Protein AF-A0A919N0W8-F1 (afdb_monomer_lite)

InterPro domains:
  IPR010255 Haem peroxidase superfamily [SSF48113] (2-85)
  IPR019791 Haem peroxidase, animal-type [PF03098] (4-66)
  IPR037120 Haem peroxidase domain superfamily, animal type [G3DSA:1.10.640.10] (1-115)

Structure (mmCIF, N/CA/C/O backbone):
data_AF-A0A919N0W8-F1
#
_entry.id   AF-A0A919N0W8-F1
#
loop_
_atom_site.group_PDB
_atom_site.id
_atom_site.type_symbol
_atom_site.label_atom_id
_atom_site.label_alt_id
_atom_site.label_comp_id
_atom_site.label_asym_id
_atom_site.label_entity_id
_atom_site.label_seq_id
_atom_site.pdbx_PDB_ins_code
_atom_site.Cartn_x
_atom_site.Cartn_y
_atom_site.Cartn_z
_atom_site.occupancy
_atom_site.B_iso_or_equiv
_atom_site.auth_seq_id
_atom_site.auth_comp_id
_atom_site.auth_asym_id
_atom_site.auth_atom_id
_atom_site.pdbx_PDB_model_num
ATOM 1 N N . MET A 1 1 ? -7.962 21.982 5.769 1.00 51.34 1 MET A N 1
ATOM 2 C CA . MET A 1 1 ? -8.361 20.925 6.734 1.00 51.34 1 MET A CA 1
ATOM 3 C C . MET A 1 1 ? -9.337 19.900 6.124 1.00 51.34 1 MET A C 1
ATOM 5 O O . MET A 1 1 ? -10.285 19.496 6.782 1.00 51.34 1 MET A O 1
ATOM 9 N N . ILE A 1 2 ? -9.134 19.460 4.876 1.00 58.19 2 ILE A N 1
ATOM 10 C CA . ILE A 1 2 ? -10.059 18.530 4.191 1.00 58.19 2 ILE A CA 1
ATOM 11 C C . ILE A 1 2 ? -9.407 17.154 4.035 1.00 58.19 2 ILE A C 1
ATOM 13 O O . ILE A 1 2 ? -10.002 16.167 4.453 1.00 58.19 2 ILE A O 1
ATOM 17 N N . ALA A 1 3 ? -8.147 17.108 3.592 1.00 70.50 3 ALA A N 1
ATOM 18 C CA . ALA A 1 3 ? -7.369 15.871 3.491 1.00 70.50 3 ALA A CA 1
ATOM 19 C C . ALA A 1 3 ? -7.338 15.066 4.805 1.00 70.50 3 ALA A C 1
ATOM 21 O O . ALA A 1 3 ? -7.559 13.865 4.785 1.00 70.50 3 ALA A O 1
ATOM 22 N N . GLY A 1 4 ? -7.162 15.726 5.957 1.00 77.50 4 GLY A N 1
ATOM 23 C CA . GLY A 1 4 ? -7.109 15.036 7.253 1.00 77.50 4 GLY A CA 1
ATOM 24 C C . GLY A 1 4 ? -8.412 14.326 7.633 1.00 77.50 4 GLY A C 1
ATOM 25 O O . GLY A 1 4 ? -8.373 13.193 8.096 1.00 77.50 4 GLY A O 1
ATOM 26 N N . ARG A 1 5 ? -9.569 14.955 7.387 1.00 74.12 5 ARG A N 1
ATOM 27 C CA . ARG A 1 5 ? -10.877 14.339 7.671 1.00 74.12 5 ARG A CA 1
ATOM 28 C C . ARG A 1 5 ? -11.181 13.177 6.730 1.00 74.12 5 ARG A C 1
ATOM 30 O O . ARG A 1 5 ? -11.693 12.163 7.178 1.00 74.12 5 ARG A O 1
ATOM 37 N N . HIS A 1 6 ? -10.820 13.312 5.456 1.00 76.44 6 HIS A N 1
ATOM 38 C CA . HIS A 1 6 ? -11.005 12.244 4.471 1.00 76.44 6 HIS A CA 1
ATOM 39 C C . HIS A 1 6 ? -10.105 11.054 4.777 1.00 76.44 6 HIS A C 1
ATOM 41 O O . HIS A 1 6 ? -10.568 9.923 4.797 1.00 76.44 6 HIS A O 1
ATOM 47 N N . TYR A 1 7 ? -8.843 11.318 5.113 1.00 79.44 7 TYR A N 1
ATOM 48 C CA . TYR A 1 7 ? -7.918 10.281 5.541 1.00 79.44 7 TYR A CA 1
ATOM 49 C C . TYR A 1 7 ? -8.443 9.530 6.770 1.00 79.44 7 TYR A C 1
ATOM 51 O O . TYR A 1 7 ? -8.489 8.307 6.769 1.00 79.44 7 TYR A O 1
ATOM 59 N N . GLN A 1 8 ? -8.916 10.248 7.793 1.00 82.12 8 GLN A N 1
ATOM 60 C CA . GLN A 1 8 ? -9.506 9.622 8.980 1.00 82.12 8 GLN A CA 1
ATOM 61 C C . GLN A 1 8 ? -10.745 8.781 8.650 1.00 82.12 8 GLN A C 1
ATOM 63 O O . GLN A 1 8 ? -10.897 7.697 9.208 1.00 82.12 8 GLN A O 1
ATOM 68 N N . TRP A 1 9 ? -11.597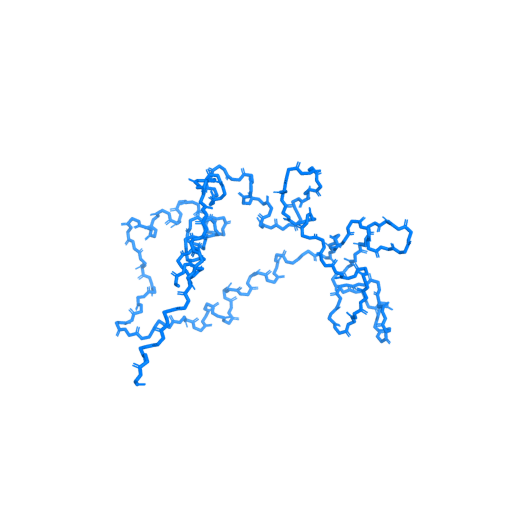 9.249 7.733 1.00 85.62 9 TRP A N 1
ATOM 69 C CA . TRP A 1 9 ? -12.768 8.497 7.290 1.00 85.62 9 TRP A CA 1
ATOM 70 C C . TRP A 1 9 ? -12.369 7.204 6.576 1.00 85.62 9 TRP A C 1
ATOM 72 O O . TRP A 1 9 ? -12.835 6.141 6.966 1.00 85.62 9 TRP A O 1
ATOM 82 N N . ILE A 1 10 ? -11.450 7.277 5.606 1.00 83.50 10 ILE A N 1
ATOM 83 C CA . ILE A 1 10 ? -10.948 6.106 4.866 1.00 83.50 10 ILE A CA 1
ATOM 84 C C . ILE A 1 10 ? -10.338 5.093 5.837 1.00 83.50 10 ILE A C 1
ATOM 86 O O . ILE A 1 10 ? -10.621 3.901 5.762 1.00 83.50 10 ILE A O 1
ATOM 90 N N . ILE A 1 11 ? -9.542 5.558 6.803 1.00 85.50 11 ILE A N 1
ATOM 91 C CA . ILE A 1 11 ? -8.954 4.666 7.801 1.00 85.50 11 ILE A CA 1
ATOM 92 C C . ILE A 1 11 ? -10.038 3.954 8.621 1.00 85.50 11 ILE A C 1
ATOM 94 O O . ILE A 1 11 ? -9.947 2.747 8.829 1.00 85.50 11 ILE A O 1
ATOM 98 N N . ALA A 1 12 ? -11.057 4.678 9.085 1.00 86.69 12 ALA A N 1
ATOM 99 C CA . ALA A 1 12 ? -12.073 4.131 9.979 1.00 86.69 12 ALA A CA 1
ATOM 100 C C . ALA A 1 12 ? -13.109 3.245 9.266 1.00 86.69 12 ALA A C 1
ATOM 102 O O . ALA A 1 12 ? -13.544 2.246 9.835 1.00 86.69 12 ALA A O 1
ATOM 103 N N . HIS A 1 13 ? -13.508 3.611 8.049 1.00 82.69 13 HIS A N 1
ATOM 104 C CA . HIS A 1 13 ? -14.644 3.010 7.348 1.00 82.69 13 HIS A CA 1
ATOM 105 C C . HIS A 1 13 ? -14.256 2.062 6.218 1.00 82.69 13 HIS A C 1
ATOM 107 O O . HIS A 1 13 ? -15.111 1.307 5.777 1.00 82.69 13 HIS A O 1
ATOM 113 N N . ASP A 1 14 ? -12.997 2.076 5.783 1.00 81.44 14 ASP A N 1
ATOM 114 C CA . ASP A 1 14 ? -12.538 1.263 4.657 1.00 81.44 14 ASP A CA 1
ATOM 115 C C . ASP A 1 14 ? -11.394 0.343 5.103 1.00 81.44 14 ASP A C 1
ATOM 117 O O . ASP A 1 14 ? -11.556 -0.870 5.244 1.00 81.44 14 ASP A O 1
ATOM 121 N N . PHE A 1 15 ? -10.265 0.938 5.496 1.00 84.19 15 PHE A N 1
ATOM 122 C CA . PHE A 1 15 ? -9.070 0.194 5.892 1.00 84.19 15 PHE A CA 1
ATOM 123 C C . PHE A 1 15 ? -9.300 -0.693 7.124 1.00 84.19 15 PHE A C 1
ATOM 125 O O . PHE A 1 15 ? -8.988 -1.882 7.103 1.00 84.19 15 PHE A O 1
ATOM 132 N N . LEU A 1 16 ? -9.844 -0.137 8.212 1.00 87.19 16 LEU A N 1
ATOM 133 C CA . LEU A 1 16 ? -9.991 -0.865 9.472 1.00 87.19 16 LEU A CA 1
ATOM 134 C C . LEU A 1 16 ? -10.897 -2.113 9.346 1.00 87.19 16 LEU A C 1
ATOM 136 O O . LEU A 1 16 ? -10.440 -3.180 9.768 1.00 87.19 16 LEU A O 1
ATOM 140 N N . PRO A 1 17 ? -12.105 -2.051 8.739 1.00 86.81 17 PRO A N 1
ATOM 141 C CA . PRO A 1 17 ? -12.946 -3.228 8.496 1.00 86.81 17 PRO A CA 1
ATOM 142 C C . PRO A 1 17 ? -12.253 -4.384 7.786 1.00 86.81 17 PRO A C 1
ATOM 144 O O . PRO A 1 17 ? -12.525 -5.540 8.097 1.00 86.81 17 PRO A O 1
ATOM 147 N N . GLN A 1 18 ? -11.354 -4.102 6.850 1.00 82.81 18 GLN A N 1
ATOM 148 C CA . GLN A 1 18 ? -10.692 -5.159 6.093 1.00 82.81 18 GLN A CA 1
ATOM 149 C C . GLN A 1 18 ? -9.496 -5.769 6.834 1.00 82.81 18 GLN A C 1
ATOM 151 O O . GLN A 1 18 ? -9.090 -6.886 6.525 1.00 82.81 18 GLN A O 1
ATOM 156 N N . ILE A 1 19 ? -8.936 -5.067 7.826 1.00 85.81 19 ILE A N 1
ATOM 157 C CA . ILE A 1 19 ? -7.853 -5.597 8.664 1.00 85.81 19 ILE A CA 1
ATOM 158 C C . ILE A 1 19 ? -8.397 -6.433 9.824 1.00 85.81 19 ILE A C 1
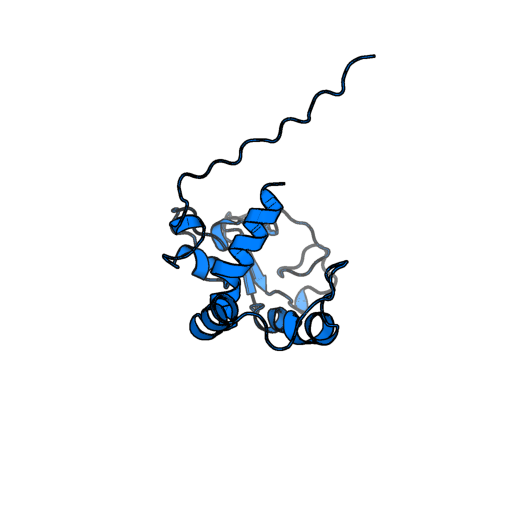ATOM 160 O O . ILE A 1 19 ? -7.884 -7.520 10.080 1.00 85.81 19 ILE A O 1
ATOM 164 N N . ILE A 1 20 ? -9.408 -5.933 10.545 1.00 87.00 20 ILE A N 1
ATOM 165 C CA . ILE A 1 20 ? -9.917 -6.581 11.772 1.00 87.00 20 ILE A CA 1
ATOM 166 C C . ILE A 1 20 ? -11.297 -7.234 11.609 1.00 87.00 20 ILE A C 1
ATOM 168 O O . ILE A 1 20 ? -11.790 -7.860 12.546 1.00 87.00 20 ILE A O 1
ATOM 172 N N . GLY A 1 21 ? -11.916 -7.111 10.434 1.00 86.94 21 GLY A N 1
ATOM 173 C CA . GLY A 1 21 ? -13.257 -7.609 10.144 1.00 86.94 21 GLY A CA 1
ATOM 174 C C . GLY A 1 21 ? -14.366 -6.626 10.530 1.00 86.94 21 GLY A C 1
ATOM 175 O O . GLY A 1 21 ? -14.290 -5.905 11.527 1.00 86.94 21 GLY A O 1
ATOM 176 N N . THR A 1 22 ? -15.457 -6.649 9.763 1.00 86.62 22 THR A N 1
ATOM 177 C CA . THR A 1 22 ? -16.615 -5.752 9.933 1.00 86.62 22 THR A CA 1
ATOM 178 C C . THR A 1 22 ? -17.256 -5.851 11.317 1.00 86.62 22 THR A C 1
ATOM 180 O O . THR A 1 22 ? -17.609 -4.828 11.899 1.00 86.62 22 THR A O 1
ATOM 183 N N . ALA A 1 23 ? -17.363 -7.059 11.880 1.00 88.62 23 ALA A N 1
ATOM 184 C CA . ALA A 1 23 ? -17.961 -7.279 13.197 1.00 88.62 23 ALA A CA 1
ATOM 185 C C . ALA A 1 23 ? -17.174 -6.583 14.322 1.00 88.62 23 ALA A C 1
ATOM 187 O O . ALA A 1 23 ? -17.765 -5.904 15.162 1.00 88.62 23 ALA A O 1
ATOM 188 N N . ALA A 1 24 ? -15.842 -6.700 14.315 1.00 89.12 24 ALA A N 1
ATOM 189 C CA . ALA A 1 24 ? -14.989 -6.046 15.304 1.00 89.12 24 ALA A CA 1
ATOM 190 C C . ALA A 1 24 ? -15.011 -4.519 15.142 1.00 89.12 24 ALA A C 1
ATOM 192 O O . ALA A 1 24 ? -15.077 -3.791 16.132 1.00 89.12 24 ALA A O 1
ATOM 193 N N . THR A 1 25 ? -15.013 -4.020 13.903 1.00 89.00 25 THR A N 1
ATOM 194 C CA . THR A 1 25 ? -15.120 -2.580 13.642 1.00 89.00 25 THR A CA 1
ATOM 195 C C . THR A 1 25 ? -16.455 -2.002 14.116 1.00 89.00 25 THR A C 1
ATOM 197 O O . THR A 1 25 ? -16.464 -0.952 14.758 1.00 89.00 25 THR A O 1
ATOM 200 N N . GLN A 1 26 ? -17.577 -2.686 13.869 1.00 89.00 26 GLN A N 1
ATOM 201 C CA . GLN A 1 26 ? -18.885 -2.228 14.348 1.00 89.00 26 GLN A CA 1
ATOM 202 C C . GLN A 1 26 ? -18.993 -2.248 15.875 1.00 89.00 26 GLN A C 1
ATOM 204 O O . GLN A 1 26 ? -19.552 -1.314 16.447 1.00 89.00 26 GLN A O 1
ATOM 209 N N . ASP A 1 27 ? -18.420 -3.251 16.550 1.00 90.44 27 ASP A N 1
ATOM 210 C CA . ASP A 1 27 ? -18.349 -3.263 18.016 1.00 90.44 27 ASP A CA 1
ATOM 211 C C . ASP A 1 27 ? -17.616 -2.025 18.549 1.00 90.44 27 ASP A C 1
ATOM 213 O O . ASP A 1 27 ? -18.103 -1.367 19.464 1.00 90.44 27 ASP A O 1
ATOM 217 N N . ILE A 1 28 ? -16.495 -1.641 17.931 1.00 90.31 28 ILE A N 1
ATOM 218 C CA . ILE A 1 28 ? -15.738 -0.444 18.325 1.00 90.31 28 ILE A CA 1
ATOM 219 C C . ILE A 1 28 ? -16.546 0.839 18.088 1.00 90.31 28 ILE A C 1
ATOM 221 O O . ILE A 1 28 ? -16.473 1.753 18.910 1.00 90.31 28 ILE A O 1
ATOM 225 N N . PHE A 1 29 ? -17.314 0.934 16.999 1.00 87.62 29 PHE A N 1
ATOM 226 C CA . PHE A 1 29 ? -18.153 2.109 16.745 1.00 87.62 29 PHE A CA 1
ATOM 227 C C . PHE A 1 29 ? -19.341 2.215 17.705 1.00 87.62 29 PHE A C 1
ATOM 229 O O . PHE A 1 29 ? -19.642 3.313 18.167 1.00 87.62 29 PHE A O 1
ATOM 236 N N . ASN A 1 30 ? -19.981 1.092 18.034 1.00 91.69 30 ASN A N 1
ATOM 237 C CA . ASN A 1 30 ? -21.184 1.072 18.867 1.00 91.69 30 ASN A CA 1
ATOM 238 C C . ASN A 1 30 ? -20.861 1.128 20.367 1.00 91.69 30 ASN A C 1
ATOM 240 O O . ASN A 1 30 ? -21.523 1.838 21.119 1.00 91.69 30 ASN A O 1
ATOM 244 N N . ASN A 1 31 ? -19.832 0.396 20.799 1.00 90.75 31 ASN A N 1
ATOM 245 C CA . ASN A 1 31 ? -19.486 0.199 22.210 1.00 90.75 31 ASN A CA 1
ATOM 246 C C . ASN A 1 31 ? -18.205 0.944 22.625 1.00 90.75 31 ASN A C 1
ATOM 248 O O . ASN A 1 31 ? -17.851 0.981 23.807 1.00 90.75 31 ASN A O 1
ATOM 252 N N . GLY A 1 32 ? -17.507 1.564 21.672 1.00 86.44 32 GLY A N 1
ATOM 253 C CA . GLY A 1 32 ? -16.276 2.304 21.916 1.00 86.44 32 GLY A CA 1
ATOM 254 C C . GLY A 1 32 ? -15.046 1.416 22.135 1.00 86.44 32 GLY A C 1
ATOM 255 O O . GLY A 1 32 ? -15.065 0.187 22.069 1.00 86.44 32 GLY A O 1
ATOM 256 N N . ARG A 1 33 ? -13.913 2.068 22.414 1.00 82.25 33 ARG A N 1
ATOM 257 C CA . ARG A 1 33 ? -12.623 1.402 22.662 1.00 82.25 33 ARG A CA 1
ATOM 258 C C . ARG A 1 33 ? -12.557 0.863 24.093 1.00 82.25 33 ARG A C 1
ATOM 260 O O . ARG A 1 33 ? -12.789 1.601 25.055 1.00 82.25 33 ARG A O 1
ATOM 267 N N . ARG A 1 34 ? -12.149 -0.401 24.239 1.00 80.62 34 ARG A N 1
ATOM 268 C CA . ARG A 1 34 ? -12.029 -1.071 25.547 1.00 80.62 34 ARG A CA 1
ATOM 269 C C . ARG A 1 34 ? -10.688 -0.811 26.241 1.00 80.62 34 ARG A C 1
ATOM 271 O O . ARG A 1 34 ? -10.685 -0.464 27.416 1.00 80.62 34 ARG A O 1
ATOM 278 N N . TYR A 1 35 ? -9.575 -0.939 25.512 1.00 77.88 35 TYR A N 1
ATOM 279 C CA . TYR A 1 35 ? -8.224 -0.969 26.102 1.00 77.88 35 TYR A CA 1
ATOM 280 C C . TYR A 1 35 ? -7.386 0.291 25.853 1.00 77.88 35 TYR A C 1
ATOM 282 O O . TYR A 1 35 ? -6.505 0.605 26.640 1.00 77.88 35 TYR A O 1
ATOM 290 N N . CYS A 1 36 ? -7.655 1.032 24.776 1.00 74.38 36 CYS A N 1
ATOM 291 C CA . CYS A 1 36 ? -6.935 2.264 24.448 1.00 74.38 36 CYS A CA 1
ATOM 292 C C . CYS A 1 36 ? -7.842 3.474 24.668 1.00 74.38 36 CYS A C 1
ATOM 294 O O . CYS A 1 36 ? -8.693 3.788 23.829 1.00 74.38 36 CYS A O 1
ATOM 296 N N . ARG A 1 37 ? -7.654 4.151 25.802 1.00 74.00 37 ARG A N 1
ATOM 297 C CA . ARG A 1 37 ? -8.341 5.397 26.156 1.00 74.00 37 ARG A CA 1
ATOM 298 C C . ARG A 1 37 ? -7.284 6.484 26.348 1.00 74.00 37 ARG A C 1
ATOM 300 O O . ARG A 1 37 ? -6.712 6.558 27.428 1.00 74.00 37 ARG A O 1
ATOM 307 N N . PRO A 1 38 ? -6.953 7.257 25.300 1.00 69.19 38 PRO A N 1
ATOM 308 C CA . PRO A 1 38 ? -6.018 8.358 25.459 1.00 69.19 38 PRO A CA 1
ATOM 309 C C . PRO A 1 38 ? -6.622 9.383 26.422 1.00 69.19 38 PRO A C 1
ATOM 311 O O . PRO A 1 38 ? -7.797 9.735 26.288 1.00 69.19 38 PRO A O 1
ATOM 314 N N . GLU A 1 39 ? -5.818 9.831 27.382 1.00 71.38 39 GLU A N 1
ATOM 315 C CA . GLU A 1 39 ? -6.171 10.940 28.266 1.00 71.38 39 GLU A CA 1
ATOM 316 C C . GLU A 1 39 ? -6.508 12.195 27.438 1.00 71.38 39 GLU A C 1
ATOM 318 O O . GLU A 1 39 ? -5.965 12.370 26.338 1.00 71.38 39 GLU A O 1
ATOM 323 N N . PRO A 1 40 ? -7.386 13.086 27.932 1.00 66.06 40 PRO A N 1
ATOM 324 C CA . PRO A 1 40 ? -7.634 14.373 27.294 1.00 66.06 40 PRO A CA 1
ATOM 325 C C . PRO A 1 40 ? -6.316 15.146 27.137 1.00 66.06 40 PRO A C 1
ATOM 327 O O . PRO A 1 40 ? -5.712 15.578 28.116 1.00 66.06 40 PRO A O 1
ATOM 330 N N . GLY A 1 41 ? -5.837 15.294 25.902 1.00 70.50 41 GLY A N 1
ATOM 331 C CA . GLY A 1 41 ? -4.504 15.828 25.636 1.00 70.50 41 GLY A CA 1
ATOM 332 C C . GLY A 1 41 ? -3.967 15.414 24.264 1.00 70.50 41 GLY A C 1
ATOM 333 O O . GLY A 1 41 ? -4.751 15.063 23.375 1.00 70.50 41 GLY A O 1
ATOM 334 N N . PRO A 1 42 ? -2.640 15.471 24.049 1.00 69.38 42 PRO A N 1
ATOM 335 C CA . PRO A 1 42 ? -2.052 15.018 22.801 1.00 69.38 42 PRO A CA 1
ATOM 336 C C . PRO A 1 42 ? -2.356 13.534 22.591 1.00 69.38 42 PRO A C 1
ATOM 338 O O . PRO A 1 42 ? -2.099 12.702 23.460 1.00 69.38 42 PRO A O 1
ATOM 341 N N . ALA A 1 43 ? -2.893 13.204 21.418 1.00 70.69 43 ALA A N 1
ATOM 342 C CA . ALA A 1 43 ? -3.131 11.823 21.035 1.00 70.69 43 ALA A CA 1
ATOM 343 C C . ALA A 1 43 ? -1.805 11.044 21.059 1.00 70.69 43 ALA A C 1
ATOM 345 O O . ALA A 1 43 ? -0.878 11.372 20.317 1.00 70.69 43 ALA A O 1
ATOM 346 N N . SER A 1 44 ? -1.722 10.015 21.903 1.00 76.12 44 SER A N 1
ATOM 347 C CA . SER A 1 44 ? -0.587 9.097 21.971 1.00 76.12 44 SER A CA 1
ATOM 348 C C . SER A 1 44 ? -0.966 7.738 21.385 1.00 76.12 44 SER A C 1
ATOM 350 O O . SER A 1 44 ? -2.113 7.293 21.470 1.00 76.12 44 SER A O 1
ATOM 352 N N . ILE A 1 45 ? 0.004 7.085 20.747 1.00 81.69 45 ILE A N 1
ATOM 353 C CA . ILE A 1 45 ? -0.148 5.729 20.216 1.00 81.69 45 ILE A CA 1
ATOM 354 C C . ILE A 1 45 ? 0.661 4.791 21.124 1.00 81.69 45 ILE A C 1
ATOM 356 O O . ILE A 1 45 ? 1.815 5.114 21.411 1.00 81.69 45 ILE A O 1
ATOM 360 N N . PRO A 1 46 ? 0.103 3.645 21.563 1.00 83.00 46 PRO A N 1
ATOM 361 C CA . PRO A 1 46 ? 0.839 2.667 22.363 1.00 83.00 46 PRO A CA 1
ATOM 362 C C . PRO A 1 46 ? 2.108 2.175 21.657 1.00 83.00 46 PRO A C 1
ATOM 364 O O . PRO A 1 46 ? 2.098 1.939 20.443 1.00 83.00 46 PRO A O 1
ATOM 367 N N . VAL A 1 47 ? 3.189 1.975 22.415 1.00 83.31 47 VAL A N 1
ATOM 368 C CA . VAL A 1 47 ? 4.477 1.518 21.867 1.00 83.31 47 VAL A CA 1
ATOM 369 C C . VAL A 1 47 ? 4.360 0.127 21.247 1.00 83.31 47 VAL A C 1
ATOM 371 O O . VAL A 1 47 ? 4.971 -0.151 20.219 1.00 83.31 47 VAL A O 1
ATOM 374 N N . GLU A 1 48 ? 3.500 -0.724 21.798 1.00 85.94 48 GLU A N 1
ATOM 375 C CA . GLU A 1 48 ? 3.196 -2.056 21.286 1.00 85.94 48 GLU A CA 1
ATOM 376 C C . GLU A 1 48 ? 2.541 -1.971 19.906 1.00 85.94 48 GLU A C 1
ATOM 378 O O . GLU A 1 48 ? 2.844 -2.764 19.013 1.00 85.94 48 GLU A O 1
ATOM 383 N N . PHE A 1 49 ? 1.679 -0.972 19.698 1.00 84.75 49 PHE A N 1
ATOM 384 C CA . PHE A 1 49 ? 1.048 -0.754 18.403 1.00 84.75 49 PHE A CA 1
ATOM 385 C C . PHE A 1 49 ? 2.065 -0.258 17.369 1.00 84.75 49 PHE A C 1
ATOM 387 O O . PHE A 1 49 ? 2.132 -0.810 16.275 1.00 84.75 49 PHE A O 1
ATOM 394 N N . GLN A 1 50 ? 2.897 0.730 17.713 1.00 82.88 50 GLN A N 1
ATOM 395 C CA . GLN A 1 50 ? 3.903 1.285 16.794 1.00 82.88 50 GLN A CA 1
ATOM 396 C C . GLN A 1 50 ? 5.044 0.302 16.477 1.00 82.88 50 GLN A C 1
ATOM 398 O O . GLN A 1 50 ? 5.505 0.211 15.338 1.00 82.88 50 GLN A O 1
ATOM 403 N N . GLY A 1 51 ? 5.535 -0.401 17.498 1.00 77.69 51 GLY A N 1
ATOM 404 C CA . GLY A 1 51 ? 6.730 -1.238 17.431 1.00 77.69 51 GLY A CA 1
ATOM 405 C C . GLY A 1 51 ? 6.464 -2.668 16.973 1.00 77.69 51 GLY A C 1
ATOM 406 O O . GLY A 1 51 ? 7.335 -3.257 16.335 1.00 77.69 51 GLY A O 1
ATOM 407 N N . ALA A 1 52 ? 5.276 -3.209 17.254 1.00 79.12 52 ALA A N 1
ATOM 408 C CA . ALA A 1 52 ? 4.930 -4.590 16.935 1.00 79.12 52 ALA A CA 1
ATOM 409 C C . ALA A 1 52 ? 3.684 -4.680 16.048 1.00 79.12 52 ALA A C 1
ATOM 411 O O . ALA A 1 52 ? 3.799 -5.046 14.879 1.00 79.12 52 ALA A O 1
ATOM 412 N N . ALA A 1 53 ? 2.505 -4.320 16.565 1.00 84.00 53 ALA A N 1
ATOM 413 C CA . ALA A 1 53 ? 1.244 -4.675 15.914 1.00 84.00 53 ALA A CA 1
ATOM 414 C C . ALA A 1 53 ? 1.101 -4.058 14.515 1.00 84.00 53 ALA A C 1
ATOM 416 O O . ALA A 1 53 ? 0.788 -4.773 13.572 1.00 84.00 53 ALA A O 1
ATOM 417 N N . TYR A 1 54 ? 1.401 -2.766 14.336 1.00 86.19 54 TYR A N 1
ATOM 418 C CA . TYR A 1 54 ? 1.237 -2.084 13.046 1.00 86.19 54 TYR A CA 1
ATOM 419 C C . TYR A 1 54 ? 2.299 -2.476 12.002 1.00 86.19 54 TYR A C 1
ATOM 421 O O . TYR A 1 54 ? 2.138 -2.198 10.815 1.00 86.19 54 TYR A O 1
ATOM 429 N N . ARG A 1 55 ? 3.355 -3.200 12.405 1.00 85.12 55 ARG A N 1
ATOM 430 C CA . ARG A 1 55 ? 4.349 -3.766 11.475 1.00 85.12 55 ARG A CA 1
ATOM 431 C C . ARG A 1 55 ? 3.867 -5.025 10.764 1.00 85.12 55 ARG A C 1
ATOM 433 O O . ARG A 1 55 ? 4.554 -5.492 9.858 1.00 85.12 55 ARG A O 1
ATOM 440 N N . PHE A 1 56 ? 2.681 -5.544 11.093 1.00 83.56 56 PHE A N 1
ATOM 441 C CA . PHE A 1 56 ? 2.071 -6.646 10.343 1.00 83.56 56 PHE A CA 1
ATOM 442 C C . PHE A 1 56 ? 1.946 -6.335 8.838 1.00 83.56 56 PHE A C 1
ATOM 444 O O . PHE A 1 56 ? 1.987 -7.249 8.019 1.00 83.56 56 PHE A O 1
ATOM 451 N N . GLY A 1 57 ? 1.885 -5.049 8.460 1.00 79.44 57 GLY A N 1
ATOM 452 C CA . GLY A 1 57 ? 1.941 -4.596 7.068 1.00 79.44 57 GLY A CA 1
ATOM 453 C C . GLY A 1 57 ? 3.163 -5.104 6.295 1.00 79.44 57 GLY A C 1
ATOM 454 O O . GLY A 1 57 ? 3.055 -5.358 5.101 1.00 79.44 57 GLY A O 1
ATOM 455 N N . HIS A 1 58 ? 4.295 -5.364 6.959 1.00 81.50 58 HIS A N 1
ATOM 456 C CA . HIS A 1 58 ? 5.466 -5.965 6.310 1.00 81.50 58 HIS A CA 1
ATOM 457 C C . HIS A 1 58 ? 5.199 -7.390 5.807 1.00 81.50 58 HIS A C 1
ATOM 459 O O . HIS A 1 58 ? 5.814 -7.814 4.837 1.00 81.50 58 HIS A O 1
ATOM 465 N N . SER A 1 59 ? 4.257 -8.111 6.420 1.00 81.25 59 SER A N 1
ATOM 466 C CA . SER A 1 59 ? 3.840 -9.441 5.952 1.00 81.25 59 SER A CA 1
ATOM 467 C C . SER A 1 59 ? 2.873 -9.377 4.765 1.00 81.25 59 SER A C 1
ATOM 469 O O . SER A 1 59 ? 2.609 -10.395 4.138 1.00 81.25 59 SER A O 1
ATOM 471 N N . GLN A 1 60 ? 2.336 -8.194 4.449 1.00 80.06 60 GLN A N 1
ATOM 472 C CA . GLN A 1 60 ? 1.448 -7.981 3.301 1.00 80.06 60 GLN A CA 1
ATOM 473 C C . GLN A 1 60 ? 2.215 -7.580 2.031 1.00 80.06 60 GLN A C 1
ATOM 475 O O . GLN A 1 60 ? 1.621 -7.477 0.956 1.00 80.06 60 GLN A O 1
ATOM 480 N N . VAL A 1 61 ? 3.526 -7.340 2.143 1.00 81.94 61 VAL A N 1
ATOM 481 C CA . VAL A 1 61 ? 4.385 -7.030 0.998 1.00 81.94 61 VAL A CA 1
ATOM 482 C C . VAL A 1 61 ? 4.510 -8.275 0.126 1.00 81.94 61 VAL A C 1
ATOM 484 O O . VAL A 1 61 ? 4.844 -9.359 0.602 1.00 81.94 61 VAL A O 1
ATOM 487 N N . ARG A 1 62 ? 4.240 -8.123 -1.171 1.00 79.44 62 ARG A N 1
ATOM 488 C CA . ARG A 1 62 ? 4.395 -9.203 -2.143 1.00 79.44 62 ARG A CA 1
ATOM 489 C C . ARG A 1 62 ? 5.852 -9.331 -2.579 1.00 79.44 62 ARG A C 1
ATOM 491 O O . ARG A 1 62 ? 6.555 -8.327 -2.608 1.00 79.44 62 ARG A O 1
ATOM 498 N N . PRO A 1 63 ? 6.297 -10.526 -3.004 1.00 82.69 63 PRO A N 1
ATOM 499 C CA . PRO A 1 63 ? 7.651 -10.713 -3.519 1.00 82.69 63 PRO A CA 1
ATOM 500 C C . PRO A 1 63 ? 7.960 -9.884 -4.769 1.00 82.69 63 PRO A C 1
ATOM 502 O O . PRO A 1 63 ? 9.120 -9.564 -5.003 1.00 82.69 63 PRO A O 1
ATOM 505 N N . SER A 1 64 ? 6.952 -9.538 -5.572 1.00 84.62 64 SER A N 1
ATOM 506 C CA . SER A 1 64 ? 7.119 -8.797 -6.821 1.00 84.62 64 SER A CA 1
ATOM 507 C C . SER A 1 64 ? 5.898 -7.951 -7.165 1.00 84.62 64 SER A C 1
ATOM 509 O O . SER A 1 64 ? 4.768 -8.256 -6.768 1.00 84.62 64 SER A O 1
ATOM 511 N N . TYR A 1 65 ? 6.137 -6.885 -7.929 1.00 85.19 65 TYR A N 1
ATOM 512 C CA . TYR A 1 65 ? 5.097 -5.994 -8.428 1.00 85.19 65 TYR A CA 1
ATOM 513 C C . TYR A 1 65 ? 5.330 -5.648 -9.895 1.00 85.19 65 TYR A C 1
ATOM 515 O O . TYR A 1 65 ? 6.458 -5.512 -10.371 1.00 85.19 65 TYR A O 1
ATOM 523 N N . ARG A 1 66 ? 4.221 -5.423 -10.599 1.00 85.69 66 ARG A N 1
ATOM 524 C CA . ARG A 1 66 ? 4.226 -4.750 -11.894 1.00 85.69 66 ARG A CA 1
ATOM 525 C C . ARG A 1 66 ? 4.229 -3.245 -11.645 1.00 85.69 66 ARG A C 1
ATOM 527 O O . ARG A 1 66 ? 3.175 -2.653 -11.423 1.00 85.69 66 ARG A O 1
ATOM 534 N N . ALA A 1 67 ? 5.412 -2.646 -11.616 1.00 85.06 67 ALA A N 1
ATOM 535 C CA . ALA A 1 67 ? 5.570 -1.244 -11.248 1.00 85.06 67 ALA A CA 1
ATOM 536 C C . ALA A 1 67 ? 5.094 -0.291 -12.354 1.00 85.06 67 ALA A C 1
ATOM 538 O O . ALA A 1 67 ? 4.553 0.765 -12.045 1.00 85.06 67 ALA A O 1
ATOM 539 N N . ASN A 1 68 ? 5.246 -0.665 -13.628 1.00 86.00 68 ASN A N 1
ATOM 540 C CA . ASN A 1 68 ? 4.843 0.166 -14.764 1.00 86.00 68 ASN A CA 1
ATOM 541 C C . ASN A 1 68 ? 4.355 -0.706 -15.932 1.00 86.00 68 ASN A C 1
ATOM 543 O O . ASN A 1 68 ? 4.951 -1.745 -16.198 1.00 86.00 68 ASN A O 1
ATOM 547 N N . LEU A 1 69 ? 3.287 -0.306 -16.631 1.00 83.06 69 LEU A N 1
ATOM 548 C CA . LEU A 1 69 ? 2.744 -1.036 -17.790 1.00 83.06 69 LEU A CA 1
ATOM 549 C C . LEU A 1 69 ? 3.579 -0.884 -19.070 1.00 83.06 69 LEU A C 1
ATOM 551 O O . LEU A 1 69 ? 3.541 -1.784 -19.901 1.00 83.06 69 LEU A O 1
ATOM 555 N N . ALA A 1 70 ? 4.326 0.213 -19.197 1.00 83.44 70 ALA A N 1
ATOM 556 C CA . ALA A 1 70 ? 5.202 0.528 -20.327 1.00 83.44 70 ALA A CA 1
ATOM 557 C C . ALA A 1 70 ? 6.520 1.126 -19.807 1.00 83.44 70 ALA A C 1
ATOM 559 O O . ALA A 1 70 ? 6.940 2.216 -20.194 1.00 83.44 70 ALA A O 1
ATOM 560 N N . GLY A 1 71 ? 7.112 0.451 -18.819 1.00 80.81 71 GLY A N 1
ATOM 561 C CA . GLY A 1 71 ? 8.326 0.921 -18.160 1.00 80.81 71 GLY A CA 1
ATOM 562 C C . GLY A 1 71 ? 9.588 0.615 -18.958 1.00 80.81 71 GLY A C 1
ATOM 563 O O . GLY A 1 71 ? 10.532 1.400 -18.926 1.00 80.81 71 GLY A O 1
ATOM 564 N N . ASN A 1 72 ? 9.609 -0.510 -19.668 1.00 83.56 72 ASN A N 1
ATOM 565 C CA . ASN A 1 72 ? 10.788 -0.969 -20.389 1.00 83.56 72 ASN A CA 1
ATOM 566 C C . ASN A 1 72 ? 10.975 -0.193 -21.708 1.00 83.56 72 ASN A C 1
ATOM 568 O O . ASN A 1 72 ? 9.998 0.310 -22.269 1.00 83.56 72 ASN A O 1
ATOM 572 N N . PRO A 1 73 ? 12.209 -0.112 -22.247 1.00 81.50 73 PRO A N 1
ATOM 573 C CA . PRO A 1 73 ? 12.483 0.593 -23.505 1.00 81.50 73 PRO A CA 1
ATOM 574 C C . PRO A 1 73 ? 11.700 0.067 -24.718 1.00 81.50 73 PRO A C 1
ATOM 576 O O . PRO A 1 73 ? 11.475 0.805 -25.672 1.00 81.50 73 PRO A O 1
ATOM 579 N N . ASP A 1 74 ? 11.278 -1.196 -24.683 1.00 83.44 74 ASP A N 1
ATOM 580 C CA . ASP A 1 74 ? 10.456 -1.855 -25.703 1.00 83.44 74 ASP A CA 1
ATOM 581 C C . ASP A 1 74 ? 8.943 -1.591 -25.533 1.00 83.44 74 ASP A C 1
ATOM 583 O O . ASP A 1 74 ? 8.126 -2.144 -26.268 1.00 83.44 74 ASP A O 1
ATOM 587 N N . GLY A 1 75 ? 8.554 -0.754 -24.564 1.00 81.81 75 GLY A N 1
ATOM 588 C CA . GLY A 1 75 ? 7.161 -0.447 -24.242 1.00 81.81 75 GLY A CA 1
ATOM 589 C C . GLY A 1 75 ? 6.456 -1.542 -23.440 1.00 81.81 75 GLY A C 1
ATOM 590 O O . GLY A 1 75 ? 5.256 -1.429 -23.188 1.00 81.81 75 GLY A O 1
ATOM 591 N N . THR A 1 76 ? 7.170 -2.589 -23.015 1.00 85.31 76 THR A N 1
ATOM 592 C CA . THR A 1 76 ? 6.603 -3.636 -22.164 1.00 85.31 76 THR A CA 1
ATOM 593 C C . THR A 1 76 ? 6.580 -3.220 -20.695 1.00 85.31 76 THR A C 1
ATOM 595 O O . THR A 1 76 ? 7.182 -2.231 -20.257 1.00 85.31 76 THR A O 1
ATOM 598 N N . ALA A 1 77 ? 5.839 -3.988 -19.903 1.00 85.38 77 ALA A N 1
ATOM 599 C CA . ALA A 1 77 ? 5.692 -3.705 -18.493 1.00 85.38 77 ALA A CA 1
ATOM 600 C C . ALA A 1 77 ? 6.952 -4.042 -17.703 1.00 85.38 77 ALA A C 1
ATOM 602 O O . ALA A 1 77 ? 7.502 -5.134 -17.825 1.00 85.38 77 ALA A O 1
ATOM 603 N N . PHE A 1 78 ? 7.317 -3.140 -16.800 1.00 86.88 78 PHE A N 1
ATOM 604 C CA . PHE A 1 78 ? 8.362 -3.389 -15.829 1.00 86.88 78 PHE A CA 1
ATOM 605 C C . PHE A 1 78 ? 7.799 -4.222 -14.674 1.00 86.88 78 PHE A C 1
ATOM 607 O O . PHE A 1 78 ? 6.908 -3.787 -13.931 1.00 86.88 78 PHE A O 1
ATOM 614 N N . PHE A 1 79 ? 8.309 -5.444 -14.557 1.00 84.75 79 PHE A N 1
ATOM 615 C CA . PHE A 1 79 ? 8.007 -6.375 -13.483 1.00 84.75 79 PHE A CA 1
ATOM 616 C C . PHE A 1 79 ? 9.284 -6.626 -12.694 1.00 84.75 79 PHE A C 1
ATOM 618 O O . PHE A 1 79 ? 10.252 -7.133 -13.250 1.00 84.75 79 PHE A O 1
ATOM 625 N N . GLY A 1 80 ? 9.270 -6.273 -11.413 1.00 84.12 80 GLY A N 1
ATOM 626 C CA . GLY A 1 80 ? 10.433 -6.408 -10.548 1.00 84.12 80 GLY A CA 1
ATOM 627 C C . GLY A 1 80 ? 10.083 -7.168 -9.280 1.00 84.12 80 GLY A C 1
ATOM 628 O O . GLY A 1 80 ? 9.010 -6.972 -8.696 1.00 84.12 80 GLY A O 1
ATOM 629 N N . PHE A 1 81 ? 11.006 -8.016 -8.832 1.00 85.75 81 PHE A N 1
ATOM 630 C CA . PHE A 1 81 ? 11.012 -8.468 -7.444 1.00 85.75 81 PHE A CA 1
ATOM 631 C C . PHE A 1 81 ? 11.263 -7.275 -6.520 1.00 85.75 81 PHE A C 1
ATOM 633 O O . PHE A 1 81 ? 11.866 -6.287 -6.927 1.00 85.75 81 PHE A O 1
ATOM 640 N N . VAL A 1 82 ? 10.790 -7.333 -5.275 1.00 84.31 82 VAL A N 1
ATOM 641 C CA . VAL A 1 82 ? 11.076 -6.273 -4.295 1.00 84.31 82 VAL A CA 1
ATOM 642 C C . VAL A 1 82 ? 12.571 -6.229 -3.996 1.00 84.31 82 VAL A C 1
ATOM 644 O O . VAL A 1 82 ? 13.152 -5.148 -3.948 1.00 84.31 82 VAL A O 1
ATOM 647 N N . PHE A 1 83 ? 13.188 -7.405 -3.880 1.00 83.94 83 PHE A N 1
ATOM 648 C CA . PHE A 1 83 ? 14.625 -7.571 -3.717 1.00 83.94 83 PHE A CA 1
ATOM 649 C C . PHE A 1 83 ? 15.096 -8.774 -4.530 1.00 83.94 83 PHE A C 1
ATOM 651 O O . PHE A 1 83 ? 14.600 -9.884 -4.332 1.00 83.94 83 PHE A O 1
ATOM 658 N N . ASP A 1 84 ? 16.064 -8.552 -5.412 1.00 85.50 84 ASP A N 1
ATOM 659 C CA . ASP A 1 84 ? 16.802 -9.600 -6.110 1.00 85.50 84 ASP A CA 1
ATOM 660 C C . ASP A 1 84 ? 18.293 -9.477 -5.762 1.00 85.50 84 ASP A C 1
ATOM 662 O O . ASP A 1 84 ? 18.926 -8.501 -6.168 1.00 85.50 84 ASP A O 1
ATOM 666 N N . PRO A 1 85 ? 18.891 -10.441 -5.039 1.00 84.94 85 PRO A N 1
ATOM 667 C CA . PRO A 1 85 ? 20.314 -10.417 -4.703 1.00 84.94 85 PRO A CA 1
ATOM 668 C C . PRO A 1 85 ? 21.246 -10.253 -5.913 1.00 84.94 85 PRO A C 1
ATOM 670 O O . PRO A 1 85 ? 22.339 -9.712 -5.766 1.00 84.94 85 PRO A O 1
ATOM 673 N N . ALA A 1 86 ? 20.834 -10.675 -7.114 1.00 85.88 86 ALA A N 1
ATOM 674 C CA . ALA A 1 86 ? 21.630 -10.494 -8.327 1.00 85.88 86 ALA A CA 1
ATOM 675 C C . ALA A 1 86 ? 21.778 -9.013 -8.731 1.00 85.88 86 ALA A C 1
ATOM 677 O O . ALA A 1 86 ? 22.732 -8.653 -9.421 1.00 85.88 86 ALA A O 1
ATOM 678 N N . GLY A 1 87 ? 20.862 -8.150 -8.281 1.00 81.38 87 GLY A N 1
ATOM 679 C CA . GLY A 1 87 ? 20.869 -6.704 -8.510 1.00 81.38 87 GLY A CA 1
ATOM 680 C C . GLY A 1 87 ? 21.776 -5.902 -7.568 1.00 81.38 87 GLY A C 1
ATOM 681 O O . GLY A 1 87 ? 21.886 -4.684 -7.724 1.00 81.38 87 GLY A O 1
ATOM 682 N N . GLU A 1 88 ? 22.422 -6.541 -6.587 1.00 84.19 88 GLU A N 1
ATOM 683 C CA . GLU A 1 88 ? 23.291 -5.852 -5.626 1.00 84.19 88 GLU A CA 1
ATOM 684 C C . GLU A 1 88 ? 24.454 -5.119 -6.310 1.00 84.19 88 GLU A C 1
ATOM 686 O O . GLU A 1 88 ? 25.169 -5.671 -7.143 1.00 84.19 88 GLU A O 1
ATOM 691 N N . GLY A 1 89 ? 24.650 -3.848 -5.945 1.00 83.38 89 GLY A N 1
ATOM 692 C CA . GLY A 1 89 ? 25.736 -3.008 -6.466 1.00 83.38 89 GLY A CA 1
ATOM 693 C C . GLY A 1 89 ? 25.551 -2.492 -7.899 1.00 83.38 89 GLY A C 1
ATOM 694 O O . GLY A 1 89 ? 26.415 -1.767 -8.390 1.00 83.38 89 GLY A O 1
ATOM 695 N N . GLN A 1 90 ? 24.442 -2.813 -8.569 1.00 85.81 90 GLN A N 1
ATOM 696 C CA . GLN A 1 90 ? 24.150 -2.292 -9.905 1.00 85.81 90 GLN A CA 1
ATOM 697 C C . GLN A 1 90 ? 23.586 -0.864 -9.844 1.00 85.81 90 GLN A C 1
ATOM 699 O O . GLN A 1 90 ? 22.863 -0.503 -8.916 1.00 85.81 90 GLN A O 1
ATOM 704 N N . ALA A 1 91 ? 23.890 -0.045 -10.858 1.00 84.69 91 ALA A N 1
ATOM 705 C CA . ALA A 1 91 ? 23.397 1.334 -10.945 1.00 84.69 91 ALA A CA 1
ATOM 706 C C . ALA A 1 91 ? 21.884 1.414 -11.236 1.00 84.69 91 ALA A C 1
ATOM 708 O O . ALA A 1 91 ? 21.203 2.312 -10.740 1.00 84.69 91 ALA A O 1
ATOM 709 N N . ASP A 1 92 ? 21.358 0.466 -12.016 1.00 84.31 92 ASP A N 1
ATOM 710 C CA . ASP A 1 92 ? 19.926 0.292 -12.269 1.00 84.31 92 ASP A CA 1
ATOM 711 C C . ASP A 1 92 ? 19.577 -1.207 -12.276 1.00 84.31 92 ASP A C 1
ATOM 713 O O . ASP A 1 92 ? 19.568 -1.834 -13.334 1.00 84.31 92 ASP A O 1
ATOM 717 N N . PRO A 1 93 ? 19.336 -1.808 -11.099 1.00 85.62 93 PRO A N 1
ATOM 718 C CA . PRO A 1 93 ? 18.969 -3.216 -11.009 1.00 85.62 93 PRO A CA 1
ATOM 719 C C . PRO A 1 93 ? 17.567 -3.487 -11.572 1.00 85.62 93 PRO A C 1
ATOM 721 O O . PRO A 1 93 ? 16.754 -2.574 -11.730 1.00 85.62 93 PRO A O 1
ATOM 724 N N . GLU A 1 94 ? 17.262 -4.752 -11.851 1.00 85.31 94 GLU A N 1
ATOM 725 C CA . GLU A 1 94 ? 15.950 -5.198 -12.360 1.00 85.31 94 GLU A CA 1
ATOM 726 C C . GLU A 1 94 ? 14.904 -5.428 -11.241 1.00 85.31 94 GLU A C 1
ATOM 728 O O . GLU A 1 94 ? 13.818 -5.952 -11.476 1.00 85.31 94 GLU A O 1
ATOM 733 N N . ASP A 1 95 ? 15.205 -5.012 -10.008 1.00 86.50 95 ASP A N 1
ATOM 734 C CA . ASP A 1 95 ? 14.321 -5.111 -8.844 1.00 86.50 95 ASP A CA 1
ATOM 735 C C . ASP A 1 95 ? 13.833 -3.735 -8.346 1.00 86.50 95 ASP A C 1
ATOM 737 O O . ASP A 1 95 ? 14.233 -2.671 -8.828 1.00 86.50 95 ASP A O 1
ATOM 741 N N . LEU A 1 96 ? 12.938 -3.741 -7.360 1.00 86.62 96 LEU A N 1
ATOM 742 C CA . LEU A 1 96 ? 12.288 -2.547 -6.812 1.00 86.62 96 LEU A CA 1
ATOM 743 C C . LEU A 1 96 ? 12.997 -1.995 -5.573 1.00 86.62 96 LEU A C 1
ATOM 745 O O . LEU A 1 96 ? 12.400 -1.235 -4.804 1.00 86.62 96 LEU A O 1
ATOM 749 N N . ARG A 1 97 ? 14.278 -2.333 -5.382 1.00 87.38 97 ARG A N 1
ATOM 750 C CA . ARG A 1 97 ? 15.068 -1.779 -4.284 1.00 87.38 97 ARG A CA 1
ATOM 751 C C . ARG A 1 97 ? 15.144 -0.254 -4.375 1.00 87.38 97 ARG A C 1
ATOM 753 O O . ARG A 1 97 ? 15.130 0.337 -5.462 1.00 87.38 97 ARG A O 1
ATOM 760 N N . GLY A 1 98 ? 15.283 0.383 -3.218 1.00 83.56 98 GLY A N 1
ATOM 761 C CA . GLY A 1 98 ? 15.549 1.817 -3.135 1.00 83.56 98 GLY A CA 1
ATOM 762 C C . GLY A 1 98 ? 16.948 2.188 -3.643 1.00 83.56 98 GLY A C 1
ATOM 763 O O . GLY A 1 98 ? 17.825 1.341 -3.772 1.00 83.56 98 GLY A O 1
ATOM 764 N N . GLY A 1 99 ? 17.171 3.477 -3.907 1.00 83.25 99 GLY A N 1
ATOM 765 C CA . GLY A 1 99 ? 18.496 4.016 -4.253 1.00 83.25 99 GLY A CA 1
ATOM 766 C C . GLY A 1 99 ? 18.814 4.103 -5.750 1.00 83.25 99 GLY A C 1
ATOM 767 O O . GLY A 1 99 ? 19.735 4.827 -6.111 1.00 83.25 99 GLY A O 1
ATOM 768 N N . ALA A 1 100 ? 18.019 3.475 -6.620 1.00 83.25 100 ALA A N 1
ATOM 769 C CA . ALA A 1 100 ? 18.152 3.580 -8.075 1.00 83.25 100 ALA A CA 1
ATOM 770 C C . ALA A 1 100 ? 16.980 4.362 -8.697 1.00 83.25 100 ALA A C 1
ATOM 772 O O . ALA A 1 100 ? 15.820 4.193 -8.308 1.00 83.25 100 ALA A O 1
ATOM 773 N N . ARG A 1 101 ? 17.278 5.234 -9.670 1.00 84.25 101 ARG A N 1
ATOM 774 C CA . ARG A 1 101 ? 16.288 6.033 -10.412 1.00 84.25 101 ARG A CA 1
ATOM 775 C C . ARG A 1 101 ? 16.385 5.721 -11.900 1.00 84.25 101 ARG A C 1
ATOM 777 O O . ARG A 1 101 ? 17.440 5.903 -12.490 1.00 84.25 101 ARG A O 1
ATOM 784 N N . ALA A 1 102 ? 15.266 5.329 -12.497 1.00 84.12 102 ALA A N 1
ATOM 785 C CA . ALA A 1 102 ? 15.143 5.068 -13.927 1.00 84.12 102 ALA A CA 1
ATOM 786 C C . ALA A 1 102 ? 13.693 5.281 -14.371 1.00 84.12 102 ALA A C 1
ATOM 788 O O . ALA A 1 102 ? 12.774 5.179 -13.555 1.00 84.12 102 ALA A O 1
ATOM 789 N N . GLN A 1 103 ? 13.469 5.545 -15.660 1.00 84.31 103 GLN A N 1
ATOM 790 C CA . GLN A 1 103 ? 12.123 5.794 -16.187 1.00 84.31 103 GLN A CA 1
ATOM 791 C C . GLN A 1 103 ? 11.179 4.598 -15.965 1.00 84.31 103 GLN A C 1
ATOM 793 O O . GLN A 1 103 ? 10.023 4.776 -15.582 1.00 84.31 103 GLN A O 1
ATOM 798 N N . ARG A 1 104 ? 11.698 3.372 -16.086 1.00 84.12 104 ARG A N 1
ATOM 799 C CA . ARG A 1 104 ? 10.941 2.138 -15.832 1.00 84.12 104 ARG A CA 1
ATOM 800 C C . ARG A 1 104 ? 10.415 2.004 -14.401 1.00 84.12 104 ARG A C 1
ATOM 802 O O . ARG A 1 104 ? 9.419 1.327 -14.176 1.00 84.12 104 ARG A O 1
ATOM 809 N N . ARG A 1 105 ? 11.059 2.684 -13.443 1.00 84.50 105 ARG A N 1
ATOM 810 C CA . ARG A 1 105 ? 10.761 2.633 -12.002 1.00 84.50 105 ARG A CA 1
ATOM 811 C C . ARG A 1 105 ? 9.679 3.628 -11.569 1.00 84.50 105 ARG A C 1
ATOM 813 O O . ARG A 1 105 ? 9.286 3.615 -10.404 1.00 84.50 105 ARG A O 1
ATOM 820 N N . PHE A 1 106 ? 9.195 4.496 -12.464 1.00 86.69 106 PHE A N 1
ATOM 821 C CA . PHE A 1 106 ? 8.032 5.327 -12.152 1.00 86.69 106 PHE A CA 1
ATOM 822 C C . PHE A 1 106 ? 6.797 4.447 -11.996 1.00 86.69 106 PHE A C 1
ATOM 824 O O . PHE A 1 106 ? 6.465 3.669 -12.889 1.00 86.69 106 PHE A O 1
ATOM 831 N N . ILE A 1 107 ? 6.129 4.601 -10.855 1.00 85.88 107 ILE A N 1
ATOM 832 C CA . ILE A 1 107 ? 4.939 3.835 -10.510 1.00 85.88 107 ILE A CA 1
ATOM 833 C C . ILE A 1 107 ? 3.789 4.247 -11.427 1.00 85.88 107 ILE A C 1
ATOM 835 O O . ILE A 1 107 ? 3.305 5.378 -11.374 1.00 85.88 107 ILE A O 1
ATOM 839 N N . GLY A 1 108 ? 3.351 3.310 -12.261 1.00 84.94 108 GLY A N 1
ATOM 840 C CA . GLY A 1 108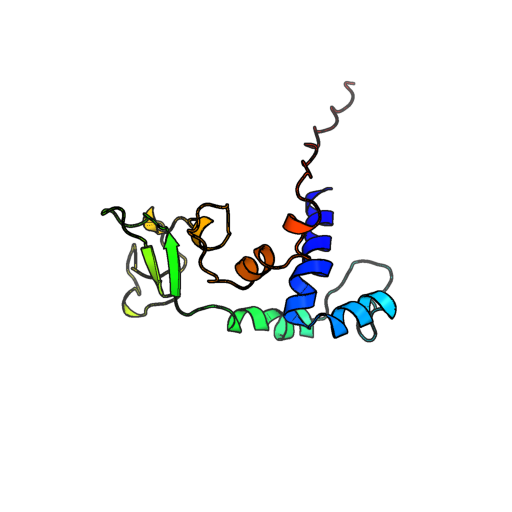 ? 2.089 3.408 -12.971 1.00 84.94 108 GLY A CA 1
ATOM 841 C C . GLY A 1 108 ? 0.961 3.111 -11.997 1.00 84.94 108 GLY A C 1
ATOM 842 O O . GLY A 1 108 ? 0.684 1.951 -11.725 1.00 84.94 108 GLY A O 1
ATOM 843 N N . TRP A 1 109 ? 0.312 4.143 -11.462 1.00 81.50 109 TRP A N 1
ATOM 844 C CA . TRP A 1 109 ? -0.755 3.985 -10.466 1.00 81.50 109 TRP A CA 1
ATOM 845 C C . TRP A 1 109 ? -1.909 3.096 -10.944 1.00 81.50 109 TRP A C 1
ATOM 847 O O . TRP A 1 109 ? -2.522 2.419 -10.126 1.00 81.50 109 TRP A O 1
ATOM 857 N N . GLN A 1 110 ? -2.137 3.015 -12.257 1.00 77.81 110 GLN A N 1
ATOM 858 C CA . GLN A 1 110 ? -3.105 2.113 -12.885 1.00 77.81 110 GLN A CA 1
ATOM 859 C C . GLN A 1 110 ? -2.825 0.615 -12.660 1.00 77.81 110 GLN A C 1
ATOM 861 O O . GLN A 1 110 ? -3.690 -0.223 -12.882 1.00 77.81 110 GLN A O 1
ATOM 866 N N . THR A 1 111 ? -1.622 0.235 -12.210 1.00 75.12 111 THR A N 1
ATOM 867 C CA . THR A 1 111 ? -1.340 -1.158 -11.821 1.00 75.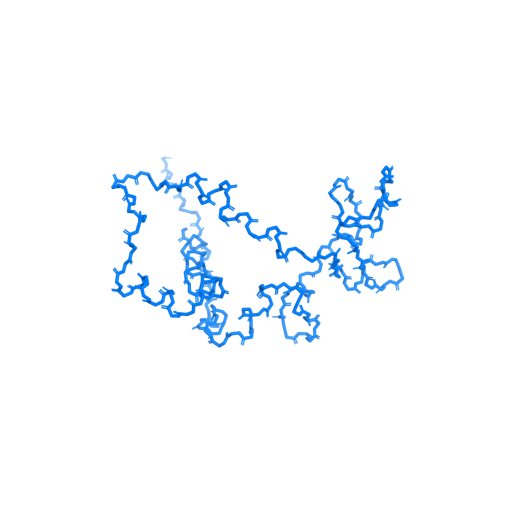12 111 THR A CA 1
ATOM 868 C C . THR A 1 111 ? -1.790 -1.486 -10.395 1.00 75.12 111 THR A C 1
ATOM 870 O O . THR A 1 111 ? -1.752 -2.657 -10.005 1.00 75.12 111 THR A O 1
ATOM 873 N N . PHE A 1 112 ? -2.207 -0.472 -9.629 1.00 74.69 112 PHE A N 1
ATOM 874 C CA . PHE A 1 112 ? -2.580 -0.566 -8.216 1.00 74.69 112 PHE A CA 1
ATOM 875 C C . PHE A 1 112 ? -4.015 -0.113 -7.928 1.00 74.69 112 PHE A C 1
ATOM 877 O O . PHE A 1 112 ? -4.590 -0.594 -6.954 1.00 74.69 112 PHE A O 1
ATOM 884 N N . PHE A 1 113 ? -4.556 0.785 -8.754 1.00 73.75 113 PHE A N 1
ATOM 885 C CA . PHE A 1 113 ? -5.886 1.381 -8.629 1.00 73.75 113 PHE A CA 1
ATOM 886 C C . PHE A 1 113 ? -6.659 1.250 -9.947 1.00 73.75 113 PHE A C 1
ATOM 888 O O . PHE A 1 113 ? -6.080 1.358 -11.029 1.00 73.75 113 PHE A O 1
ATOM 895 N N . GLU A 1 114 ? -7.953 0.996 -9.843 1.00 69.19 114 GLU A N 1
ATOM 896 C CA . GLU A 1 114 ? -8.921 0.852 -10.917 1.00 69.19 114 GLU A CA 1
ATOM 897 C C . GLU A 1 114 ? -9.434 2.233 -11.311 1.00 69.19 114 GLU A C 1
ATOM 899 O O . GLU A 1 114 ? -10.189 2.889 -10.594 1.00 69.19 114 GLU A O 1
ATOM 904 N N . PHE A 1 115 ? -9.039 2.665 -12.504 1.00 72.38 115 PHE A N 1
ATOM 905 C CA . PHE A 1 115 ? -9.503 3.919 -13.091 1.00 72.38 115 PHE A CA 1
ATOM 906 C C . PHE A 1 115 ? -10.569 3.707 -14.179 1.00 72.38 115 PHE A C 1
ATOM 908 O O . PHE A 1 115 ? -10.927 4.658 -14.873 1.00 72.38 115 PHE A O 1
ATOM 915 N N . GLY A 1 116 ? -11.087 2.482 -14.342 1.00 67.75 116 GLY A N 1
ATOM 916 C CA . GLY A 1 116 ? -12.024 2.110 -15.405 1.00 67.75 116 GLY A CA 1
ATOM 917 C C . GLY A 1 116 ? -11.342 1.745 -16.727 1.00 67.75 116 GLY A C 1
ATOM 918 O O . GLY A 1 116 ? -11.998 1.715 -17.767 1.00 67.75 116 GLY A O 1
ATOM 919 N N . ASP A 1 117 ? -10.030 1.493 -16.711 1.00 69.81 117 ASP A N 1
ATOM 920 C CA . ASP A 1 117 ? -9.216 1.130 -17.879 1.00 69.81 117 ASP A CA 1
ATOM 921 C C . ASP A 1 117 ? -8.976 -0.389 -18.000 1.00 69.81 117 ASP A C 1
ATOM 923 O O . ASP A 1 117 ? -8.327 -0.855 -18.947 1.00 69.81 117 ASP A O 1
ATOM 927 N N . GLY A 1 118 ? -9.501 -1.173 -17.047 1.00 67.94 118 GLY A N 1
ATOM 928 C CA . GLY A 1 118 ? -9.360 -2.629 -16.997 1.00 67.94 118 GLY A CA 1
ATOM 929 C C . GLY A 1 118 ? -7.917 -3.100 -16.802 1.00 67.94 118 GLY A C 1
ATOM 930 O O . GLY A 1 118 ? -7.617 -4.275 -17.037 1.00 67.94 118 GLY A O 1
ATOM 931 N N . GLN A 1 119 ? -7.010 -2.198 -16.415 1.00 67.12 119 GLN A N 1
ATOM 932 C CA . GLN A 1 119 ? -5.603 -2.510 -16.183 1.00 67.12 119 GLN A CA 1
ATOM 933 C C . GLN A 1 119 ? -5.307 -2.854 -14.727 1.00 67.12 119 GLN A C 1
ATOM 935 O O . GLN A 1 119 ? -4.193 -3.319 -14.437 1.00 67.12 119 GLN A O 1
ATOM 940 N N . VAL A 1 120 ? -6.286 -2.690 -13.825 1.00 64.56 120 VAL A N 1
ATOM 941 C CA . VAL A 1 120 ? -6.073 -3.023 -12.426 1.00 64.56 120 VAL A CA 1
ATOM 942 C C . VAL A 1 120 ? -5.771 -4.503 -12.284 1.00 64.56 120 VAL A C 1
ATOM 944 O O . VAL A 1 120 ? -6.370 -5.406 -12.881 1.00 64.56 120 VAL A O 1
ATOM 947 N N . ARG A 1 121 ? -4.803 -4.765 -11.424 1.00 63.44 121 ARG A N 1
ATOM 948 C CA . ARG A 1 121 ? -4.603 -6.075 -10.840 1.00 63.44 121 ARG A CA 1
ATOM 949 C C . ARG A 1 121 ? -4.752 -5.873 -9.347 1.00 63.44 121 ARG A C 1
ATOM 951 O O . ARG A 1 121 ? -4.219 -4.904 -8.812 1.00 63.44 121 ARG A O 1
ATOM 958 N N . LEU A 1 122 ? -5.456 -6.786 -8.679 1.00 60.16 122 LEU A N 1
ATOM 959 C CA . LEU A 1 122 ? -5.601 -6.836 -7.218 1.00 60.16 122 LEU A CA 1
ATOM 960 C C . LEU A 1 122 ? -4.254 -7.207 -6.564 1.00 60.16 122 LEU A C 1
ATOM 962 O O . LEU A 1 122 ? -4.084 -8.248 -5.927 1.00 60.16 122 LEU A O 1
ATOM 966 N N . ASN A 1 123 ? -3.250 -6.372 -6.814 1.00 54.84 123 ASN A N 1
ATOM 967 C CA . ASN A 1 123 ? -1.861 -6.538 -6.422 1.00 54.84 123 ASN A CA 1
ATOM 968 C C . ASN A 1 123 ? -1.640 -6.086 -4.977 1.00 54.84 123 ASN A C 1
ATOM 970 O O . ASN A 1 123 ? -0.671 -6.508 -4.350 1.00 54.84 123 ASN A O 1
ATOM 974 N N . THR A 1 124 ? -2.561 -5.281 -4.444 1.00 55.88 124 THR A N 1
ATOM 975 C CA . THR A 1 124 ? -2.514 -4.716 -3.097 1.00 55.88 124 THR A CA 1
ATOM 976 C C . THR A 1 124 ? -3.909 -4.747 -2.483 1.00 55.88 124 THR A C 1
ATOM 978 O O . THR A 1 124 ? -4.906 -4.679 -3.197 1.00 55.88 124 THR A O 1
ATOM 981 N N . PHE A 1 125 ? -3.969 -4.795 -1.153 1.00 51.34 125 PHE A N 1
ATOM 982 C CA . PHE A 1 125 ? -5.183 -4.612 -0.356 1.00 51.34 125 PHE A CA 1
ATOM 983 C C . PHE A 1 125 ? -6.004 -3.382 -0.787 1.00 51.34 125 PHE A C 1
ATOM 985 O O . PHE A 1 125 ? -7.221 -3.449 -0.856 1.00 51.34 125 PHE A O 1
ATOM 992 N N . CYS A 1 126 ? -5.340 -2.296 -1.206 1.00 50.56 126 CYS A N 1
ATOM 993 C CA . CYS A 1 126 ? -6.004 -1.109 -1.747 1.00 50.56 126 CYS A CA 1
ATOM 994 C C . CYS A 1 126 ? -6.861 -1.366 -3.004 1.00 50.56 126 CYS A C 1
ATOM 996 O O . CYS A 1 126 ? -7.879 -0.710 -3.172 1.00 50.56 126 CYS A O 1
ATOM 998 N N . GLY A 1 127 ? -6.497 -2.328 -3.858 1.00 49.03 127 GLY A N 1
ATOM 999 C CA . GLY A 1 127 ? -7.313 -2.685 -5.026 1.00 49.03 127 GLY A CA 1
ATOM 1000 C C . GLY A 1 127 ? -8.601 -3.430 -4.653 1.00 49.03 127 GLY A C 1
ATOM 1001 O O . GLY A 1 127 ? -9.533 -3.484 -5.445 1.00 49.03 127 GLY A O 1
ATOM 1002 N N . VAL A 1 128 ? -8.677 -3.993 -3.439 1.00 52.06 128 VAL A N 1
ATOM 1003 C CA . VAL A 1 128 ? -9.908 -4.596 -2.901 1.00 52.06 128 VAL A CA 1
ATOM 1004 C C . VAL A 1 128 ? -10.904 -3.510 -2.471 1.00 52.06 128 VAL A C 1
ATOM 1006 O O . VAL A 1 128 ? -12.105 -3.737 -2.580 1.00 52.06 128 VAL A O 1
ATOM 1009 N N . LEU A 1 129 ? -10.425 -2.319 -2.078 1.00 52.34 129 LEU A N 1
ATOM 1010 C CA . LEU A 1 129 ? -11.267 -1.179 -1.677 1.00 52.34 129 LEU A CA 1
ATOM 1011 C C . LEU A 1 129 ? -12.181 -0.736 -2.821 1.00 52.34 129 LEU A C 1
ATOM 1013 O O . LEU A 1 129 ? -13.367 -0.538 -2.627 1.00 52.34 129 LEU A O 1
ATOM 1017 N N . GLU A 1 130 ? -11.671 -0.629 -4.046 1.00 53.34 130 GLU A N 1
ATOM 1018 C CA . GLU A 1 130 ? -12.475 -0.168 -5.191 1.00 53.34 130 GLU A CA 1
ATOM 1019 C C . GLU A 1 130 ? -13.581 -1.148 -5.604 1.00 53.34 130 GLU A C 1
ATOM 1021 O O . GLU A 1 130 ? -14.567 -0.736 -6.213 1.00 53.34 130 GLU A O 1
ATOM 1026 N N . LEU A 1 131 ? -13.451 -2.428 -5.241 1.00 55.62 131 LEU A N 1
ATOM 1027 C CA . LEU A 1 131 ? -14.501 -3.435 -5.414 1.00 55.62 131 LEU A CA 1
ATOM 1028 C C . LEU A 1 131 ? -15.459 -3.507 -4.215 1.00 55.62 131 LEU A C 1
ATOM 1030 O O . LEU A 1 131 ? -16.478 -4.195 -4.303 1.00 55.62 131 LEU A O 1
ATOM 1034 N N . ASP A 1 132 ? -15.154 -2.825 -3.105 1.00 58.06 132 ASP A N 1
ATOM 1035 C CA . ASP A 1 132 ? -16.036 -2.761 -1.944 1.00 58.06 132 ASP A CA 1
ATOM 1036 C C . ASP A 1 132 ? -17.154 -1.734 -2.205 1.00 58.06 132 ASP A C 1
ATOM 1038 O O . ASP A 1 132 ? -16.878 -0.532 -2.336 1.00 58.06 132 ASP A O 1
ATOM 1042 N N . PRO A 1 133 ? -18.433 -2.159 -2.241 1.00 59.53 133 PRO A N 1
ATOM 1043 C CA . PRO A 1 133 ? -19.569 -1.245 -2.360 1.00 59.53 133 PRO A CA 1
ATOM 1044 C C . PRO A 1 133 ? -19.679 -0.242 -1.198 1.00 59.53 133 PRO A C 1
ATOM 1046 O O . PRO A 1 133 ? -20.436 0.721 -1.307 1.00 59.53 133 PRO A O 1
ATOM 1049 N N . ASN A 1 134 ? -18.938 -0.438 -0.103 1.00 54.66 134 ASN A N 1
ATOM 1050 C CA . ASN A 1 134 ? -18.869 0.479 1.035 1.00 54.66 134 ASN A CA 1
ATOM 1051 C C . ASN A 1 134 ? -17.642 1.402 1.017 1.00 54.66 134 ASN A C 1
ATOM 1053 O O . ASN A 1 134 ? -17.487 2.218 1.930 1.00 54.66 134 ASN A O 1
ATOM 1057 N N . SER A 1 135 ? -16.772 1.298 0.009 1.00 58.41 135 SER A N 1
ATOM 1058 C CA . SER A 1 135 ? -15.592 2.154 -0.091 1.00 58.41 135 SER A CA 1
ATOM 1059 C C . SER A 1 135 ? -15.961 3.622 -0.255 1.00 58.41 135 SER A C 1
ATOM 1061 O O . SER A 1 135 ? -17.046 3.980 -0.724 1.00 58.41 135 SER A O 1
ATOM 1063 N N . TYR A 1 136 ? -15.026 4.506 0.095 1.00 57.19 136 TYR A N 1
ATOM 1064 C CA . TYR A 1 136 ? -15.223 5.952 -0.048 1.00 57.19 136 TYR A CA 1
ATOM 1065 C C . TYR A 1 136 ? -15.642 6.351 -1.477 1.00 57.19 136 TYR A C 1
ATOM 1067 O O . TYR A 1 136 ? -16.499 7.219 -1.659 1.00 57.19 136 TYR A O 1
ATOM 1075 N N . LEU A 1 137 ? -15.054 5.697 -2.485 1.00 56.34 137 LEU A N 1
ATOM 1076 C CA . LEU A 1 137 ? -15.316 5.963 -3.900 1.00 56.34 137 LEU A CA 1
ATOM 1077 C C . LEU A 1 137 ? -16.748 5.577 -4.303 1.00 56.34 137 LEU A C 1
ATOM 1079 O O . LEU A 1 137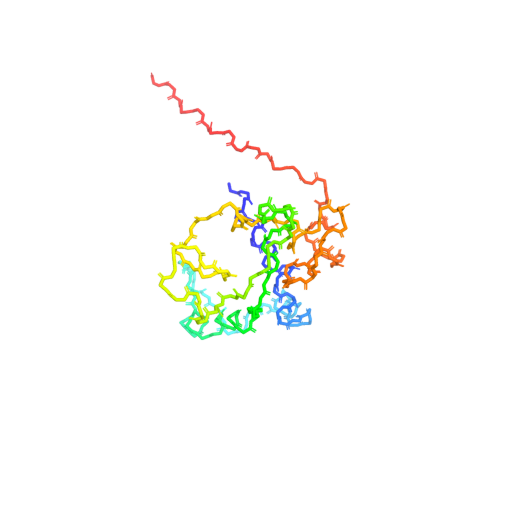 ? -17.374 6.305 -5.073 1.00 56.34 137 LEU A O 1
ATOM 1083 N N . ALA A 1 138 ? -17.289 4.494 -3.737 1.00 58.69 138 ALA A N 1
ATOM 1084 C CA . ALA A 1 138 ? -18.674 4.073 -3.943 1.00 58.69 138 ALA A CA 1
ATOM 1085 C C . ALA A 1 138 ? -19.676 4.914 -3.128 1.00 58.69 138 ALA A C 1
ATOM 1087 O O . ALA A 1 138 ? -20.759 5.245 -3.615 1.00 58.69 138 ALA A O 1
ATOM 1088 N N . ALA A 1 139 ? -19.311 5.307 -1.905 1.00 58.84 139 ALA A N 1
ATOM 1089 C CA . ALA A 1 139 ? -20.193 6.023 -0.987 1.00 58.84 139 ALA A CA 1
ATOM 1090 C C . ALA A 1 139 ? -20.357 7.522 -1.314 1.00 58.84 139 ALA A C 1
ATOM 1092 O O . ALA A 1 139 ? -21.402 8.099 -1.002 1.00 58.84 139 ALA A O 1
ATOM 1093 N N . GLN A 1 140 ? -19.354 8.182 -1.914 1.00 61.56 140 GLN A N 1
ATOM 1094 C CA . GLN A 1 140 ? -19.401 9.621 -2.248 1.00 61.56 140 GLN A CA 1
ATOM 1095 C C . GLN A 1 140 ? -18.809 9.964 -3.638 1.00 61.56 140 GLN A C 1
ATOM 1097 O O . GLN A 1 140 ? -17.881 10.773 -3.739 1.00 61.56 140 GLN A O 1
ATOM 1102 N N . PRO A 1 141 ? -19.379 9.443 -4.742 1.00 57.75 141 PRO A N 1
ATOM 1103 C CA . PRO A 1 141 ? -18.798 9.555 -6.089 1.00 57.75 141 PRO A CA 1
ATOM 1104 C C . PRO A 1 141 ? -18.769 10.984 -6.673 1.00 57.75 141 PRO A C 1
ATOM 1106 O O . PRO A 1 141 ? -18.007 11.268 -7.592 1.00 57.75 141 PRO A O 1
ATOM 1109 N N . GLY A 1 142 ? -19.593 11.906 -6.161 1.00 52.75 142 GLY A N 1
ATOM 1110 C CA . GLY A 1 142 ? -19.717 13.282 -6.674 1.00 52.75 142 GLY A CA 1
ATOM 1111 C C . GLY A 1 142 ? -18.875 14.334 -5.946 1.00 52.75 142 GLY A C 1
ATOM 1112 O O . GLY A 1 142 ? -19.008 15.529 -6.222 1.00 52.75 142 GLY A O 1
ATOM 1113 N N . TRP A 1 143 ? -18.055 13.933 -4.976 1.00 53.34 143 TRP A N 1
ATOM 1114 C CA . TRP A 1 143 ? -17.380 14.886 -4.105 1.00 53.34 143 TRP A CA 1
ATOM 1115 C C . TRP A 1 143 ? -16.219 15.599 -4.818 1.00 53.34 143 TRP A C 1
ATOM 1117 O O . TRP A 1 143 ? -15.304 14.969 -5.346 1.00 53.34 143 TRP A O 1
ATOM 1127 N N . ARG A 1 144 ? -16.229 16.938 -4.810 1.00 46.00 144 ARG A N 1
ATOM 1128 C CA . ARG A 1 144 ? -15.125 17.775 -5.306 1.00 46.00 144 ARG A CA 1
ATOM 1129 C C . ARG A 1 144 ? -14.494 18.532 -4.139 1.00 46.00 144 ARG A C 1
ATOM 1131 O O . ARG A 1 144 ? -15.230 19.211 -3.421 1.00 46.00 144 ARG A O 1
ATOM 1138 N N . PRO A 1 145 ? -13.162 18.497 -3.95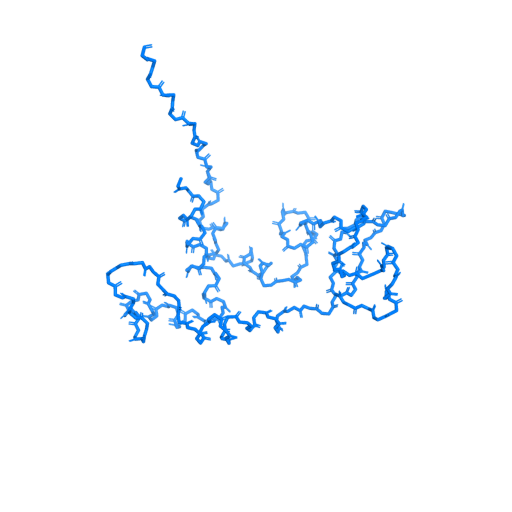6 1.00 41.03 145 PRO A N 1
ATOM 1139 C CA . PRO A 1 145 ? -12.521 19.289 -2.918 1.00 41.03 145 PRO A CA 1
ATOM 1140 C C . PRO A 1 145 ? -12.678 20.781 -3.244 1.00 41.03 145 PRO A C 1
ATOM 1142 O O . PRO A 1 145 ? -12.189 21.223 -4.286 1.00 41.03 145 PRO A O 1
ATOM 1145 N N . PRO A 1 146 ? -13.292 21.606 -2.378 1.00 45.50 146 PRO A N 1
ATOM 1146 C CA . PRO A 1 146 ? -13.122 23.042 -2.500 1.00 45.50 146 PRO A CA 1
ATOM 1147 C C . PRO A 1 146 ? -11.657 23.367 -2.194 1.00 45.50 146 PRO A C 1
ATOM 1149 O O . PRO A 1 146 ? -11.146 23.061 -1.112 1.00 45.50 146 PRO A O 1
ATOM 1152 N N . CYS A 1 147 ? -10.970 23.956 -3.174 1.00 33.62 147 CYS A N 1
ATOM 1153 C CA . CYS A 1 147 ? -9.610 24.454 -3.017 1.00 33.62 147 CYS A CA 1
ATOM 1154 C C . CYS A 1 147 ? -9.611 25.509 -1.898 1.00 33.62 147 CYS A C 1
ATOM 1156 O O . CYS A 1 147 ? -10.309 26.519 -2.033 1.00 33.62 147 CYS A O 1
ATOM 1158 N N . PRO A 1 148 ? -8.889 25.316 -0.779 1.00 41.94 148 PRO A N 1
ATOM 1159 C CA . PRO A 1 148 ? -8.785 26.355 0.226 1.00 41.94 148 PRO A CA 1
ATOM 1160 C C . PRO A 1 148 ? -7.871 27.451 -0.329 1.00 41.94 148 PRO A C 1
ATOM 1162 O O . PRO A 1 148 ? -6.653 27.399 -0.169 1.00 41.94 148 PRO A O 1
ATOM 1165 N N . ALA A 1 149 ? -8.456 28.443 -1.006 1.00 44.94 149 ALA A N 1
ATOM 1166 C CA . ALA A 1 149 ? -7.754 29.681 -1.293 1.00 44.94 149 ALA A CA 1
ATOM 1167 C C . ALA A 1 149 ? -7.290 30.275 0.044 1.00 44.94 149 ALA A C 1
ATOM 1169 O O . ALA A 1 149 ? -8.075 30.442 0.981 1.00 44.94 149 ALA A O 1
ATOM 1170 N N . ARG A 1 150 ? -5.985 30.536 0.144 1.00 35.66 150 ARG A N 1
ATOM 1171 C CA . ARG A 1 150 ? -5.359 31.201 1.288 1.00 35.66 150 ARG A CA 1
ATOM 1172 C C . ARG A 1 150 ? -6.135 32.493 1.592 1.00 35.66 150 ARG A C 1
ATOM 1174 O O . ARG A 1 150 ? -6.303 33.288 0.666 1.00 35.66 150 ARG A O 1
ATOM 1181 N N . PRO A 1 151 ? -6.577 32.753 2.835 1.00 42.03 151 PRO A N 1
ATOM 1182 C CA . PRO A 1 151 ? -7.104 34.066 3.182 1.00 42.03 151 PRO A CA 1
ATOM 1183 C C . PRO A 1 151 ? -6.027 35.113 2.879 1.00 42.03 151 PRO A C 1
ATOM 1185 O O . PRO A 1 151 ? -4.897 34.994 3.363 1.00 42.03 151 PRO A O 1
ATOM 1188 N N . ARG A 1 152 ? -6.340 36.101 2.031 1.00 43.19 152 ARG A N 1
ATOM 1189 C CA . ARG A 1 152 ? -5.483 37.280 1.852 1.00 43.19 152 ARG A CA 1
ATOM 1190 C C . ARG A 1 152 ? -5.325 37.922 3.230 1.00 43.19 152 ARG A C 1
ATOM 1192 O O . ARG A 1 152 ? -6.325 38.212 3.882 1.00 43.19 152 ARG A O 1
ATOM 1199 N N . ALA A 1 153 ? -4.083 38.095 3.676 1.00 47.78 153 ALA A N 1
ATOM 1200 C CA . ALA A 1 153 ? -3.806 38.869 4.878 1.00 47.78 153 ALA A CA 1
ATOM 1201 C C . ALA A 1 153 ? -4.353 40.298 4.688 1.00 47.78 153 ALA A C 1
ATOM 1203 O O . ALA A 1 153 ? -4.272 40.814 3.566 1.00 47.78 153 ALA A O 1
ATOM 1204 N N . PRO A 1 154 ? -4.927 40.924 5.728 1.00 45.91 154 PRO A N 1
ATOM 1205 C CA . PRO A 1 154 ? -5.374 42.306 5.639 1.00 45.91 154 PRO A CA 1
ATOM 1206 C C . PRO A 1 154 ? -4.169 43.214 5.370 1.00 45.91 154 PRO A C 1
ATOM 1208 O O . PRO A 1 154 ? -3.147 43.119 6.048 1.00 45.91 154 PRO A O 1
ATOM 1211 N N . SER A 1 155 ? -4.288 44.056 4.344 1.00 51.94 155 SER A N 1
ATOM 1212 C CA . SER A 1 155 ? -3.345 45.134 4.062 1.00 51.94 155 SER A CA 1
ATOM 1213 C C . SER A 1 155 ? -3.397 46.145 5.204 1.00 51.94 155 SER A C 1
ATOM 1215 O O . SER A 1 155 ? -4.453 46.736 5.439 1.00 51.94 155 SER A O 1
ATOM 1217 N N . THR A 1 156 ? -2.281 46.304 5.907 1.00 59.19 156 THR A N 1
ATOM 1218 C CA . THR A 1 156 ? -1.988 47.490 6.721 1.00 59.19 156 THR A CA 1
ATOM 1219 C C . THR A 1 156 ? -1.678 48.678 5.831 1.00 59.19 156 THR A C 1
ATOM 1221 O O . THR A 1 156 ? -0.976 48.444 4.819 1.00 59.19 156 THR A O 1
#

Organism: NCBI:txid1050105

pLDDT: mean 74.57, std 14.27, range [33.62, 91.69]

Secondary structure (DSSP, 8-state):
--HHHHHHHHIIIIIHHHHH-HHHHHHHHHH--SS----SSS----HHHHHTGGGGGGGG--SEEEEETT-STTS--EEEES--GGGTT-SS-SS--TT---GGGS--GGGTS--SSS-----SHHHHHTT-TTSHHHH-TT--PPP-PPPPPPP-

Radius of gyration: 20.65 Å; chains: 1; bounding box: 47×58×54 Å

Sequence (156 aa):
MIAGRHYQWIIAHDFLPQIIGTAATQDIFNNGRRYCRPEPGPASIPVEFQGAAYRFGHSQVRPSYRANLAGNPDGTAFFGFVFDPAGEGQADPEDLRGGARAQRRFIGWQTFFEFGDGQVRLNTFCGVLELDPNSYLAAQPGWRPPCPARPRAPST

Foldseek 3Di:
DPVVVVVVCQVLQPVVCVVPNPVVSVCCVPVNDDPDDDDPDPDDDDPCCVVPVVCCVVVQDDQKFQQACQLDPVRHTQIAGQDDPVQPPPQARSHQDPDHDGSNNHGPCLCDDCPPPPNYDPSHPSNVLVVDCRHPCNVCVPDDDDDPDDPDDDDD